Protein AF-A0AA46X1Q5-F1 (afdb_monomer)

pLDDT: mean 73.77, std 24.53, range [30.17, 97.5]

Foldseek 3Di:
DDDDDDDDPPF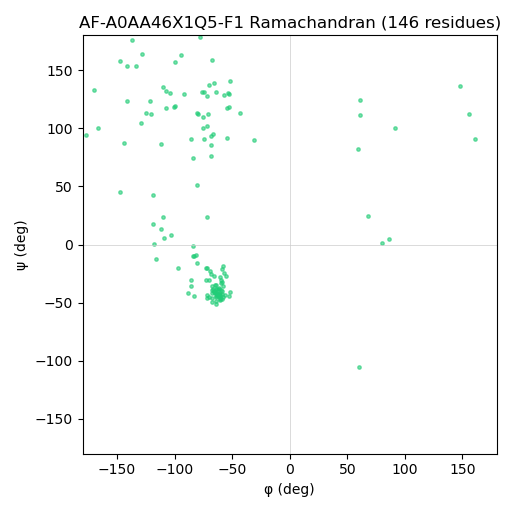PPVVLVVLALVVLLVVQVVVVFDSDLEPRSLVSCLVCVVVQCVDPVRNVCVLSSLLSSVLSHCPVPAPPWDWGADPVRQIWIDDPPDTHRSSVVSVCSSVVVVVVVVVVVPPDDDDDDDDDDDDDPPDDPPPPDDDD

Organism: Rhodococcus rhodochrous (NCBI:txid1829)

Nearest PDB structures (foldseek):
  8iqh-assembly1_E  TM=2.116E-01  e=5.314E+00  African swine fever virus BA71V

Solvent-accessible surface area (backbone atoms only — not comparable to full-atom values): 9273 Å² total; per-residue (Å²): 140,82,83,78,79,79,83,72,92,57,82,57,76,67,58,63,84,82,57,59,29,60,68,55,28,50,58,27,45,79,68,77,42,61,51,58,71,41,72,64,23,59,51,51,49,60,76,38,42,72,59,47,57,69,31,85,83,47,26,89,46,40,56,59,31,43,14,27,37,50,42,47,29,46,38,77,72,34,92,77,33,40,78,38,62,47,99,87,69,48,60,25,41,31,46,90,93,43,74,39,55,29,49,62,52,28,46,52,56,65,55,51,58,64,66,51,59,62,52,70,76,60,81,73,85,86,83,90,83,85,89,80,92,72,84,83,72,93,79,81,90,76,82,85,84,83,83,135

InterPro domains:
  IPR046245 Protein of unknown function DUF6278 [PF19794] (13-106)

Mean predicted aligned error: 13.37 Å

Secondary structure (DSSP, 8-state):
-----S---------GGGS--HHHHHHHHTTT---SSSHHHHHHHHHTHHHHHH-TTTTTTHHHHHHHHHHHHHHHHSTT-EEEE-TTS-EEEEETTEEEEHHHHHHHHHHHTHHHHHHHTT-S------------------SS----

Structure (mmCIF, N/CA/C/O backbone):
data_AF-A0AA46X1Q5-F1
#
_entry.id   AF-A0AA46X1Q5-F1
#
loop_
_atom_site.group_PDB
_atom_site.id
_atom_site.type_symbol
_atom_site.label_atom_id
_atom_site.label_alt_id
_atom_site.label_comp_id
_atom_site.label_asym_id
_atom_site.label_entity_id
_atom_site.label_seq_id
_atom_site.pdbx_PDB_ins_code
_atom_site.Cartn_x
_atom_site.Cartn_y
_atom_site.Cartn_z
_atom_site.occupancy
_atom_site.B_iso_or_equiv
_atom_site.auth_seq_id
_atom_site.auth_comp_id
_atom_site.auth_asym_id
_atom_site.auth_atom_id
_atom_site.pdbx_PDB_model_num
ATOM 1 N N . MET A 1 1 ? -30.374 2.189 -18.296 1.00 30.22 1 MET A N 1
ATOM 2 C CA . MET A 1 1 ? -31.095 1.997 -17.022 1.00 30.22 1 MET A CA 1
ATOM 3 C C . MET A 1 1 ? -30.320 0.945 -16.247 1.00 30.22 1 MET A C 1
ATOM 5 O O . MET A 1 1 ? -30.450 -0.227 -16.559 1.00 30.22 1 MET A O 1
ATOM 9 N N . ALA A 1 2 ? -29.407 1.363 -15.371 1.00 36.00 2 ALA A N 1
ATOM 10 C CA . ALA A 1 2 ? -28.650 0.442 -14.529 1.00 36.00 2 ALA A CA 1
ATOM 11 C C . ALA A 1 2 ? -29.302 0.446 -13.145 1.00 36.00 2 ALA A C 1
ATOM 13 O O . ALA A 1 2 ? -29.430 1.495 -12.516 1.00 36.00 2 ALA A O 1
ATOM 14 N N . VAL A 1 3 ? -29.798 -0.720 -12.746 1.00 39.56 3 VAL A N 1
ATOM 15 C CA . VAL A 1 3 ? -30.368 -0.991 -11.429 1.00 39.56 3 VAL A CA 1
ATOM 16 C C . VAL A 1 3 ? -29.197 -1.095 -10.456 1.00 39.56 3 VAL A C 1
ATOM 18 O O . VAL A 1 3 ? -28.433 -2.053 -10.535 1.00 39.56 3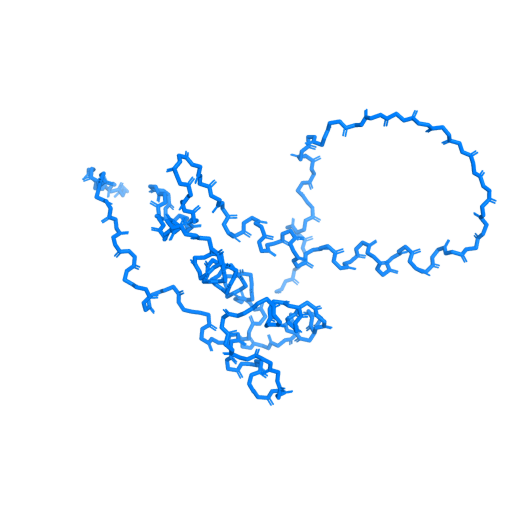 VAL A O 1
ATOM 21 N N . TYR A 1 4 ? -29.035 -0.122 -9.558 1.00 40.94 4 TYR A N 1
ATOM 22 C CA . TYR A 1 4 ? -28.172 -0.314 -8.395 1.00 40.94 4 TYR A CA 1
ATOM 23 C C . TYR A 1 4 ? -28.957 -1.117 -7.365 1.00 40.94 4 TYR A C 1
ATOM 25 O O . TYR A 1 4 ? -29.990 -0.673 -6.859 1.00 40.94 4 TYR A O 1
ATOM 33 N N . GLY A 1 5 ? -28.488 -2.345 -7.149 1.00 37.31 5 GLY A N 1
ATOM 34 C CA . GLY A 1 5 ? -28.986 -3.254 -6.134 1.00 37.31 5 GLY A CA 1
ATOM 35 C C . GLY A 1 5 ? -28.986 -2.585 -4.766 1.00 37.31 5 GLY A C 1
ATOM 36 O O . GLY A 1 5 ? -28.006 -1.986 -4.333 1.00 37.31 5 GLY A O 1
ATOM 37 N N . SER A 1 6 ? -30.144 -2.687 -4.133 1.00 40.66 6 SER A N 1
ATOM 38 C CA . SER A 1 6 ? -30.445 -2.312 -2.765 1.00 40.66 6 SER A CA 1
ATOM 39 C C . SER A 1 6 ? -29.488 -2.970 -1.767 1.00 40.66 6 SER A C 1
ATOM 41 O O . SER A 1 6 ? -29.356 -4.189 -1.772 1.00 40.66 6 SER A O 1
ATOM 43 N N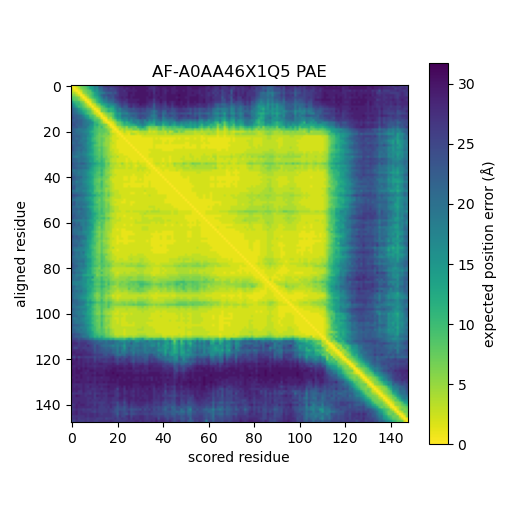 . GLY A 1 7 ? -28.921 -2.156 -0.872 1.00 41.47 7 GLY A N 1
ATOM 44 C CA . GLY A 1 7 ? -28.541 -2.534 0.491 1.00 41.47 7 GLY A CA 1
ATOM 45 C C . GLY A 1 7 ? -27.535 -3.672 0.628 1.00 41.47 7 GLY A C 1
ATOM 46 O O . GLY A 1 7 ? -27.913 -4.788 0.971 1.00 41.47 7 GLY A O 1
ATOM 47 N N . ILE A 1 8 ? -26.250 -3.354 0.488 1.00 41.22 8 ILE A N 1
ATOM 48 C CA . ILE A 1 8 ? -25.225 -4.040 1.269 1.00 41.22 8 ILE A CA 1
ATOM 49 C C . ILE A 1 8 ? -24.619 -3.041 2.258 1.00 41.22 8 ILE A C 1
ATOM 51 O O . ILE A 1 8 ? -23.555 -2.482 2.040 1.00 41.22 8 ILE A O 1
ATOM 55 N N . ASP A 1 9 ? -25.262 -2.912 3.417 1.00 43.88 9 ASP A N 1
ATOM 56 C CA . ASP A 1 9 ? -24.542 -2.681 4.682 1.00 43.88 9 ASP A CA 1
ATOM 57 C C . ASP A 1 9 ? -23.805 -3.972 5.114 1.00 43.88 9 ASP A C 1
ATOM 59 O O . ASP A 1 9 ? -23.570 -4.226 6.293 1.00 43.88 9 ASP A O 1
ATOM 63 N N . GLY A 1 10 ? -23.514 -4.849 4.148 1.00 40.06 10 GLY A N 1
ATOM 64 C CA . GLY A 1 10 ? -22.720 -6.038 4.322 1.00 40.06 10 GLY A CA 1
ATOM 65 C C . GLY A 1 10 ? -21.280 -5.591 4.290 1.00 40.06 10 GLY A C 1
ATOM 66 O O . GLY A 1 10 ? -20.802 -5.118 3.263 1.00 40.06 10 GLY A O 1
ATOM 67 N N . GLU A 1 11 ? -20.625 -5.720 5.433 1.00 45.34 11 GLU A N 1
ATOM 68 C CA . GLU A 1 11 ? -19.228 -6.110 5.534 1.00 45.34 11 GLU A CA 1
ATOM 69 C C . GLU A 1 11 ? -18.896 -7.036 4.354 1.00 45.34 11 GLU A C 1
ATOM 71 O O . GLU A 1 11 ? -19.137 -8.241 4.390 1.00 45.34 11 GLU A O 1
ATOM 76 N N . ILE A 1 12 ? -18.447 -6.451 3.238 1.00 45.47 12 ILE A N 1
ATOM 77 C CA . ILE A 1 12 ? -17.722 -7.204 2.234 1.00 45.47 12 ILE A CA 1
ATOM 78 C C . ILE A 1 12 ? -16.457 -7.547 2.995 1.00 45.47 12 ILE A C 1
ATOM 80 O O . ILE A 1 12 ? -15.564 -6.707 3.121 1.00 45.47 12 ILE A O 1
ATOM 84 N N . ASP A 1 13 ? -16.454 -8.737 3.595 1.00 47.75 13 ASP A N 1
ATOM 85 C CA . ASP A 1 13 ? -15.239 -9.443 3.947 1.00 47.75 13 ASP A CA 1
ATOM 86 C C . ASP A 1 13 ? -14.475 -9.524 2.633 1.00 47.75 13 ASP A C 1
ATOM 88 O O . ASP A 1 13 ? -14.779 -10.332 1.748 1.00 47.75 13 ASP A O 1
ATOM 92 N N . ALA A 1 14 ? -13.630 -8.517 2.421 1.00 48.56 14 ALA A N 1
ATOM 93 C CA . ALA A 1 14 ? -12.798 -8.400 1.255 1.00 48.56 14 ALA A CA 1
ATOM 94 C C . ALA A 1 14 ? -11.799 -9.530 1.416 1.00 48.56 14 ALA A C 1
ATOM 96 O O . ALA A 1 14 ? -10.751 -9.353 2.036 1.00 48.56 14 ALA A O 1
ATOM 97 N N . ALA A 1 15 ? -12.214 -10.713 0.955 1.00 50.06 15 ALA A N 1
ATOM 98 C CA . ALA A 1 15 ? -11.438 -11.930 0.982 1.00 50.06 15 ALA A CA 1
ATOM 99 C C . ALA A 1 15 ? -10.030 -11.540 0.558 1.00 50.06 15 ALA A C 1
ATOM 101 O O . ALA A 1 15 ? -9.837 -11.064 -0.560 1.00 50.06 15 ALA A O 1
ATOM 102 N N . SER A 1 16 ? -9.088 -11.639 1.495 1.00 54.03 16 SER A N 1
ATOM 103 C CA . SER A 1 16 ? -7.815 -10.915 1.444 1.00 54.03 16 SER A CA 1
ATOM 104 C C . SER A 1 16 ? -7.044 -11.186 0.149 1.00 54.03 16 SER A C 1
ATOM 106 O O . SER A 1 16 ? -6.395 -10.292 -0.370 1.00 54.03 16 SER A O 1
ATOM 108 N N . ALA A 1 17 ? -7.271 -12.361 -0.451 1.00 51.31 17 ALA A N 1
ATOM 109 C CA . ALA A 1 17 ? -6.761 -12.772 -1.755 1.00 51.31 17 ALA A CA 1
ATOM 110 C C . ALA A 1 17 ? -7.126 -11.850 -2.942 1.00 51.31 17 ALA A C 1
ATOM 112 O O . ALA A 1 17 ? -6.425 -11.868 -3.945 1.00 51.31 17 ALA A O 1
ATOM 113 N N . LEU A 1 18 ? -8.213 -11.070 -2.874 1.00 62.62 18 LEU A N 1
ATOM 114 C CA . LEU A 1 18 ? -8.571 -10.079 -3.904 1.00 62.62 18 LEU A CA 1
ATOM 115 C C . LEU A 1 18 ? -7.841 -8.738 -3.721 1.00 62.62 18 LEU A C 1
ATOM 117 O O . LEU A 1 18 ? -7.917 -7.884 -4.600 1.00 62.62 18 LEU A O 1
ATOM 121 N N . LEU A 1 19 ? -7.163 -8.543 -2.587 1.00 71.31 19 LEU A N 1
ATOM 122 C CA . LEU A 1 19 ? -6.449 -7.322 -2.214 1.00 71.31 19 LEU A CA 1
ATOM 123 C C . LEU A 1 19 ? -4.949 -7.605 -2.018 1.00 71.31 19 LEU A C 1
ATOM 125 O O . LEU A 1 19 ? -4.329 -7.123 -1.065 1.00 71.31 19 LEU A O 1
ATOM 129 N N . GLU A 1 20 ? -4.372 -8.396 -2.922 1.00 82.62 20 GLU A N 1
ATOM 130 C CA . GLU A 1 20 ? -2.949 -8.737 -2.918 1.00 82.62 20 GLU A CA 1
ATOM 131 C C . GLU A 1 20 ? -2.186 -7.943 -3.997 1.00 82.62 20 GLU A C 1
ATOM 133 O O . GLU A 1 20 ? -2.613 -7.916 -5.152 1.00 82.62 20 GLU A O 1
ATOM 138 N N . PRO A 1 21 ? -1.056 -7.296 -3.655 1.00 87.12 21 PRO A N 1
ATOM 139 C CA . PRO A 1 21 ? -0.211 -6.544 -4.591 1.00 87.12 21 PRO A CA 1
ATOM 140 C C . PRO A 1 21 ? 0.729 -7.466 -5.397 1.00 87.12 21 PRO A C 1
ATOM 142 O O . PRO A 1 21 ? 1.951 -7.285 -5.400 1.00 87.12 21 PRO A O 1
ATOM 145 N N . ASP A 1 22 ? 0.186 -8.516 -6.013 1.00 91.38 22 ASP A N 1
ATOM 146 C CA . ASP A 1 22 ? 0.968 -9.624 -6.576 1.00 91.38 22 ASP A CA 1
ATOM 147 C C . ASP A 1 22 ? 1.913 -9.207 -7.709 1.00 91.38 22 ASP A C 1
ATOM 149 O O . ASP A 1 22 ? 3.026 -9.734 -7.809 1.00 91.38 22 ASP A O 1
ATOM 153 N N . GLU A 1 23 ? 1.488 -8.298 -8.588 1.00 94.12 23 GLU A N 1
ATOM 154 C CA . GLU A 1 23 ? 2.319 -7.852 -9.710 1.00 94.12 23 GLU A CA 1
ATOM 155 C C . GLU A 1 23 ? 3.480 -7.004 -9.195 1.00 94.12 23 GLU A C 1
ATOM 157 O O . GLU A 1 23 ? 4.639 -7.245 -9.535 1.00 94.12 23 GLU A O 1
ATOM 162 N N . LEU A 1 24 ? 3.201 -6.078 -8.280 1.00 95.62 24 LEU A N 1
ATOM 163 C CA . LEU A 1 24 ? 4.226 -5.234 -7.676 1.00 95.62 24 LEU A CA 1
ATOM 164 C C . LEU A 1 24 ? 5.230 -6.039 -6.848 1.00 95.62 24 LEU A C 1
ATOM 166 O O . LEU A 1 24 ? 6.436 -5.799 -6.938 1.00 95.62 24 LEU A O 1
ATOM 170 N N . LEU A 1 25 ? 4.768 -7.014 -6.062 1.00 95.75 25 LEU A N 1
ATOM 171 C CA . LEU A 1 25 ? 5.661 -7.865 -5.277 1.00 95.75 25 LEU A CA 1
ATOM 172 C C . LEU A 1 25 ? 6.516 -8.774 -6.167 1.00 95.75 25 LEU A C 1
ATOM 174 O O . LEU A 1 25 ? 7.712 -8.924 -5.898 1.00 95.75 25 LEU A O 1
ATOM 178 N N . ARG A 1 26 ? 5.964 -9.324 -7.259 1.00 96.00 26 ARG A N 1
ATOM 179 C CA . ARG A 1 26 ? 6.753 -10.059 -8.266 1.00 96.00 26 ARG A CA 1
ATOM 180 C C . ARG A 1 26 ? 7.786 -9.165 -8.939 1.00 96.00 26 ARG A C 1
ATOM 182 O O . ARG A 1 26 ? 8.947 -9.559 -9.066 1.00 96.00 26 ARG A O 1
ATOM 189 N N . TRP A 1 27 ? 7.394 -7.953 -9.313 1.00 97.50 27 TRP A N 1
ATOM 190 C CA . TRP A 1 27 ? 8.273 -6.968 -9.931 1.00 97.50 27 TRP A CA 1
ATOM 191 C C . TRP A 1 27 ? 9.447 -6.572 -9.019 1.00 97.50 27 TRP A C 1
ATOM 193 O O . TRP A 1 27 ? 10.583 -6.431 -9.490 1.00 97.50 27 TRP A O 1
ATOM 203 N N . LEU A 1 28 ? 9.199 -6.450 -7.708 1.00 97.31 28 LEU A N 1
ATOM 204 C CA . LEU A 1 28 ? 10.229 -6.239 -6.685 1.00 97.31 28 LEU A CA 1
ATOM 205 C C . LEU A 1 28 ? 11.132 -7.469 -6.526 1.00 97.31 28 LEU A C 1
ATOM 207 O O . LEU A 1 28 ? 12.359 -7.336 -6.525 1.00 97.31 28 LEU A O 1
ATOM 211 N N . ALA A 1 29 ? 10.551 -8.668 -6.443 1.00 97.00 29 ALA A N 1
ATOM 212 C CA . ALA A 1 29 ? 11.297 -9.916 -6.295 1.00 97.00 29 ALA A CA 1
ATOM 213 C C . ALA A 1 29 ? 12.273 -10.142 -7.461 1.00 97.00 29 ALA A C 1
ATOM 215 O O . ALA A 1 29 ? 13.438 -10.473 -7.236 1.00 97.00 29 ALA A O 1
ATOM 216 N N . ALA A 1 30 ? 11.836 -9.877 -8.697 1.00 96.81 30 ALA A N 1
ATOM 217 C CA . ALA A 1 30 ? 12.670 -9.963 -9.898 1.00 96.81 30 ALA A CA 1
ATOM 218 C C . ALA A 1 30 ? 13.901 -9.036 -9.852 1.00 96.81 30 ALA A C 1
ATOM 220 O O . ALA A 1 30 ? 14.891 -9.274 -10.541 1.00 96.81 30 ALA A O 1
ATOM 221 N N . ARG A 1 31 ? 13.860 -7.994 -9.012 1.00 96.19 31 ARG A N 1
ATOM 222 C CA . ARG A 1 31 ? 14.932 -7.006 -8.817 1.00 96.19 31 ARG A CA 1
ATOM 223 C C . ARG A 1 31 ? 15.728 -7.218 -7.528 1.00 96.19 31 ARG A C 1
ATOM 225 O O . ARG A 1 31 ? 16.553 -6.371 -7.186 1.00 96.19 31 ARG A O 1
ATOM 232 N N . GLY A 1 32 ? 15.499 -8.328 -6.821 1.00 96.31 32 GLY A N 1
ATOM 233 C CA . GLY A 1 32 ? 16.165 -8.637 -5.554 1.00 96.31 32 GLY A CA 1
ATOM 234 C C . GLY A 1 32 ? 15.770 -7.701 -4.411 1.00 96.31 32 GLY A C 1
ATOM 235 O O . GLY A 1 32 ? 16.553 -7.503 -3.485 1.00 96.31 32 GLY A O 1
ATOM 236 N N . GLU A 1 33 ? 14.586 -7.094 -4.486 1.00 96.50 33 GLU A N 1
ATOM 237 C CA . GLU A 1 33 ? 14.057 -6.209 -3.451 1.00 96.50 33 GLU A CA 1
ATOM 238 C C . GLU A 1 33 ? 13.151 -6.941 -2.456 1.00 96.50 33 GLU A C 1
ATOM 240 O O . GLU A 1 33 ? 12.668 -8.042 -2.746 1.00 96.50 33 GLU A O 1
ATOM 245 N N . PRO A 1 34 ? 12.882 -6.329 -1.285 1.00 95.12 34 PRO A N 1
ATOM 246 C CA . PRO A 1 34 ? 11.858 -6.810 -0.369 1.00 95.12 34 PRO A CA 1
ATOM 247 C C . PRO A 1 34 ? 10.524 -6.977 -1.103 1.00 95.12 34 PRO A C 1
ATOM 249 O O . PRO A 1 34 ? 9.973 -6.019 -1.633 1.00 95.12 34 PRO A O 1
ATOM 252 N N . SER A 1 35 ? 10.029 -8.211 -1.134 1.00 92.31 35 SER A N 1
ATOM 253 C CA . SER A 1 35 ? 8.811 -8.628 -1.846 1.00 92.31 35 SER A CA 1
ATOM 254 C C . SER A 1 35 ? 7.746 -9.189 -0.899 1.00 92.31 35 SER A C 1
ATOM 256 O O . SER A 1 35 ? 6.807 -9.854 -1.321 1.00 92.31 35 SER A O 1
ATOM 258 N N . ALA A 1 36 ? 7.885 -8.907 0.395 1.00 91.62 36 ALA A N 1
ATOM 259 C CA . ALA A 1 36 ? 6.837 -9.106 1.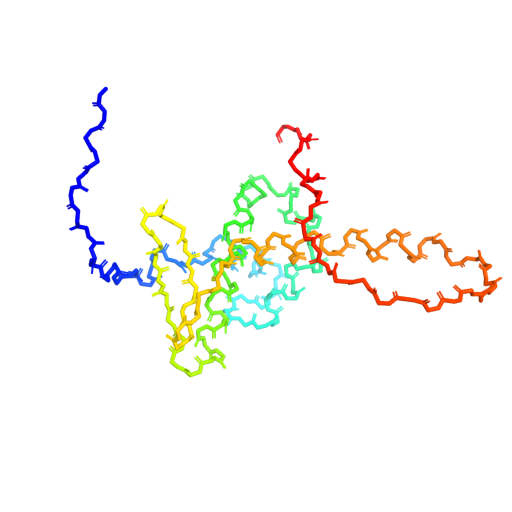387 1.00 91.62 36 ALA A CA 1
ATOM 260 C C . ALA A 1 36 ? 6.149 -7.765 1.675 1.00 91.62 36 ALA A C 1
ATOM 262 O O . ALA A 1 36 ? 6.760 -6.712 1.487 1.00 91.62 36 ALA A O 1
ATOM 263 N N . ALA A 1 37 ? 4.911 -7.796 2.174 1.00 90.06 37 ALA A N 1
ATOM 264 C CA . ALA A 1 37 ? 4.163 -6.602 2.564 1.00 90.06 37 ALA A CA 1
ATOM 265 C C . ALA A 1 37 ? 4.770 -5.920 3.805 1.00 90.06 37 ALA A C 1
ATOM 267 O O . ALA A 1 37 ? 4.280 -6.043 4.925 1.00 90.06 37 ALA A O 1
ATOM 268 N N . THR A 1 38 ? 5.881 -5.211 3.606 1.00 93.62 38 THR A N 1
ATOM 269 C CA . THR A 1 38 ? 6.641 -4.517 4.646 1.00 93.62 38 THR A CA 1
ATOM 270 C C . THR A 1 38 ? 6.884 -3.060 4.270 1.00 93.62 38 THR A C 1
ATOM 272 O O . THR A 1 38 ? 6.785 -2.654 3.110 1.00 93.62 38 THR A O 1
ATOM 275 N N . VAL A 1 39 ? 7.261 -2.255 5.265 1.00 94.56 39 VAL A N 1
ATOM 276 C CA . VAL A 1 39 ? 7.679 -0.863 5.040 1.00 94.56 39 VAL A CA 1
ATOM 277 C C . VAL A 1 39 ? 8.862 -0.785 4.067 1.00 94.56 39 VAL A C 1
ATOM 279 O O . VAL A 1 39 ? 8.912 0.123 3.238 1.00 94.56 39 VAL A O 1
ATOM 282 N N . ASP A 1 40 ? 9.777 -1.756 4.110 1.00 95.31 40 ASP A N 1
ATOM 283 C CA . ASP A 1 40 ? 10.933 -1.792 3.213 1.00 95.31 40 ASP A CA 1
ATOM 284 C C . ASP A 1 40 ? 10.524 -1.977 1.745 1.00 95.31 40 ASP A C 1
ATOM 286 O O . ASP A 1 40 ? 11.130 -1.362 0.866 1.00 95.31 40 ASP A O 1
ATOM 290 N N . ALA A 1 41 ? 9.464 -2.746 1.472 1.00 95.19 41 ALA A N 1
ATOM 291 C CA . ALA A 1 41 ? 8.911 -2.876 0.125 1.00 95.19 41 ALA A CA 1
ATOM 292 C C . ALA A 1 41 ? 8.349 -1.536 -0.381 1.00 95.19 41 ALA A C 1
ATOM 294 O O . ALA A 1 41 ? 8.684 -1.117 -1.487 1.00 95.19 41 ALA A O 1
ATOM 295 N N . LEU A 1 42 ? 7.596 -0.792 0.445 1.00 95.25 42 LEU A N 1
ATOM 296 C CA . LEU A 1 42 ? 7.101 0.551 0.086 1.00 95.25 42 LEU A CA 1
ATOM 297 C C . LEU A 1 42 ? 8.258 1.496 -0.294 1.00 95.25 42 LEU A C 1
ATOM 299 O O . LEU A 1 42 ? 8.200 2.213 -1.298 1.00 95.25 42 LEU A O 1
ATOM 303 N N . VAL A 1 43 ? 9.343 1.468 0.488 1.00 94.50 43 VAL A N 1
ATOM 304 C CA . VAL A 1 43 ? 10.551 2.267 0.231 1.00 94.50 43 VAL A CA 1
ATOM 305 C C . VAL A 1 43 ? 11.254 1.824 -1.056 1.00 94.50 43 VAL A C 1
ATOM 307 O O . VAL A 1 43 ? 11.727 2.675 -1.817 1.00 94.50 43 VAL A O 1
ATOM 310 N N . ALA A 1 44 ? 11.320 0.518 -1.326 1.00 95.00 44 ALA A N 1
ATOM 311 C CA . ALA A 1 44 ? 11.914 -0.029 -2.542 1.00 95.00 44 ALA A CA 1
ATOM 312 C C . ALA A 1 44 ? 11.164 0.424 -3.804 1.00 95.00 44 ALA A C 1
ATOM 314 O O . ALA A 1 44 ? 11.811 0.849 -4.770 1.00 95.00 44 ALA A O 1
ATOM 315 N N . VAL A 1 45 ? 9.825 0.415 -3.768 1.00 94.75 45 VAL A N 1
ATOM 316 C CA . VAL A 1 45 ? 8.971 0.927 -4.853 1.00 94.75 45 VAL A CA 1
ATOM 317 C C . VAL A 1 45 ? 9.243 2.405 -5.087 1.00 94.75 45 VAL A C 1
ATOM 319 O O . VAL A 1 45 ? 9.524 2.805 -6.214 1.00 94.75 45 VAL A O 1
ATOM 322 N N . GLN A 1 46 ? 9.281 3.221 -4.030 1.00 92.38 46 GLN A N 1
ATOM 323 C CA . GLN A 1 46 ? 9.599 4.645 -4.175 1.00 92.38 46 GLN A CA 1
ATOM 324 C C . GLN A 1 46 ? 10.975 4.899 -4.758 1.00 92.38 46 GLN A C 1
ATOM 326 O O . GLN A 1 46 ? 11.141 5.774 -5.603 1.00 92.38 46 GLN A O 1
ATOM 331 N N . ARG A 1 47 ? 11.994 4.154 -4.329 1.00 92.38 47 ARG A N 1
ATOM 332 C CA . ARG A 1 47 ? 13.344 4.319 -4.878 1.00 92.38 47 ARG A CA 1
ATOM 333 C C . ARG A 1 47 ? 13.366 4.086 -6.390 1.00 92.38 47 ARG A C 1
ATOM 335 O O . ARG A 1 47 ? 14.147 4.741 -7.076 1.00 92.38 47 ARG A O 1
ATOM 342 N N . ARG A 1 48 ? 12.510 3.196 -6.895 1.00 94.12 48 ARG A N 1
ATOM 343 C CA . ARG A 1 48 ? 12.420 2.831 -8.312 1.00 94.12 48 ARG A CA 1
ATOM 344 C C . ARG A 1 48 ? 11.152 3.316 -8.999 1.00 94.12 48 ARG A C 1
ATOM 346 O O . ARG A 1 48 ? 10.768 2.768 -10.024 1.00 94.12 48 ARG A O 1
ATOM 353 N N . ARG A 1 49 ? 10.516 4.362 -8.481 1.00 92.62 49 ARG A N 1
ATOM 354 C CA . ARG A 1 49 ? 9.244 4.855 -9.012 1.00 92.62 49 ARG A CA 1
ATOM 355 C C . ARG A 1 49 ? 9.287 5.121 -10.520 1.00 92.62 49 ARG A C 1
ATOM 357 O O . ARG A 1 49 ? 8.351 4.772 -11.223 1.00 92.62 49 ARG A O 1
ATOM 364 N N . GLU A 1 50 ? 10.353 5.757 -11.007 1.00 92.44 50 GLU A N 1
ATOM 365 C CA . GLU A 1 50 ? 10.513 6.067 -12.437 1.00 92.44 50 GLU A CA 1
ATOM 366 C C . GLU A 1 50 ? 10.585 4.792 -13.291 1.00 92.44 50 GLU A C 1
ATOM 368 O O . GLU A 1 50 ? 9.995 4.744 -14.362 1.00 92.44 50 GLU A O 1
ATOM 373 N N . GLU A 1 51 ? 11.250 3.751 -12.790 1.00 95.06 51 GLU A N 1
ATOM 374 C CA . GLU A 1 51 ? 11.356 2.455 -13.464 1.00 95.06 51 GLU A CA 1
ATOM 375 C C . GLU A 1 51 ? 10.026 1.694 -13.423 1.00 95.06 51 GLU A C 1
ATOM 377 O O . GLU A 1 51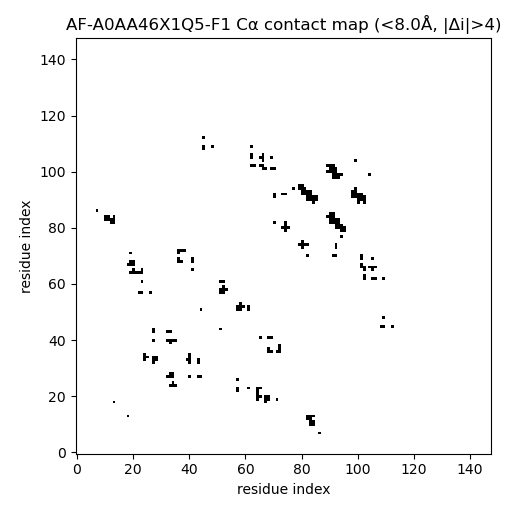 ? 9.593 1.172 -14.441 1.00 95.06 51 GLU A O 1
ATOM 382 N N . ALA A 1 52 ? 9.346 1.687 -12.274 1.00 93.88 52 ALA A N 1
ATOM 383 C CA . ALA A 1 52 ? 8.045 1.043 -12.109 1.00 93.88 52 ALA A CA 1
ATOM 384 C C . ALA A 1 52 ? 6.953 1.699 -12.971 1.00 93.88 52 ALA A C 1
ATOM 386 O O . ALA A 1 52 ? 6.076 1.010 -13.471 1.00 93.88 52 ALA A O 1
ATOM 387 N N . LEU A 1 53 ? 7.010 3.022 -13.166 1.00 93.31 53 LEU A N 1
ATOM 388 C CA . LEU A 1 53 ? 6.095 3.745 -14.057 1.00 93.31 53 LEU A CA 1
ATOM 389 C C . LEU A 1 53 ? 6.374 3.495 -15.541 1.00 93.31 53 LEU A C 1
ATOM 391 O O . LEU A 1 53 ? 5.453 3.585 -16.344 1.00 93.31 53 LEU A O 1
ATOM 395 N N . ALA A 1 54 ? 7.633 3.247 -15.903 1.00 95.06 54 ALA A N 1
ATOM 396 C CA . ALA A 1 54 ? 8.039 2.970 -17.279 1.00 95.06 54 ALA A CA 1
ATOM 397 C C . ALA A 1 54 ? 7.861 1.494 -17.675 1.00 95.06 54 ALA A C 1
ATOM 399 O O . ALA A 1 54 ? 8.031 1.153 -18.842 1.00 95.06 54 ALA A O 1
ATOM 400 N N . ASP A 1 55 ? 7.562 0.627 -16.709 1.00 96.31 55 ASP A N 1
ATOM 401 C CA . ASP A 1 55 ? 7.311 -0.791 -16.922 1.00 96.31 55 ASP A CA 1
ATOM 402 C C . ASP A 1 55 ? 5.959 -0.995 -17.624 1.00 96.31 55 ASP A C 1
ATOM 404 O O . ASP A 1 55 ? 4.941 -0.453 -17.192 1.00 96.31 55 ASP A O 1
ATOM 408 N N . GLU A 1 56 ? 5.943 -1.750 -18.723 1.00 93.81 56 GLU A N 1
ATOM 409 C CA . GLU A 1 56 ? 4.737 -1.933 -19.542 1.00 93.81 56 GLU A CA 1
ATOM 410 C C . GLU A 1 56 ? 3.650 -2.732 -18.805 1.00 93.81 56 GLU A C 1
ATOM 412 O O . GLU A 1 56 ? 2.459 -2.436 -18.936 1.00 93.81 56 GLU A O 1
ATOM 417 N N . GLU A 1 57 ? 4.053 -3.717 -17.999 1.00 91.25 57 GLU A N 1
ATOM 418 C CA . GLU A 1 57 ? 3.132 -4.585 -17.266 1.00 91.25 57 GLU A CA 1
ATOM 419 C C . GLU A 1 57 ? 2.681 -3.924 -15.961 1.00 91.25 57 GLU A C 1
ATOM 421 O O . GLU A 1 57 ? 1.489 -3.897 -15.667 1.00 91.25 57 GLU A O 1
ATOM 426 N N . LEU A 1 58 ? 3.599 -3.321 -15.204 1.00 94.38 58 LEU A N 1
ATOM 427 C CA . LEU A 1 58 ? 3.274 -2.736 -13.902 1.00 94.38 58 LEU A CA 1
ATOM 428 C C . LEU A 1 58 ? 2.755 -1.292 -13.991 1.00 94.38 58 LEU A C 1
ATOM 430 O O . LEU A 1 58 ? 1.884 -0.902 -13.211 1.00 94.38 58 LEU A O 1
ATOM 434 N N . GLY A 1 59 ? 3.267 -0.472 -14.911 1.00 94.38 59 GLY A N 1
ATOM 435 C CA . GLY A 1 59 ? 3.116 0.988 -14.873 1.00 94.38 59 GLY A CA 1
ATOM 436 C C . GLY A 1 59 ? 1.667 1.478 -14.878 1.00 94.38 59 GLY A C 1
ATOM 437 O O . GLY A 1 59 ? 1.315 2.384 -14.119 1.00 94.38 59 GLY A O 1
ATOM 438 N N . HIS A 1 60 ? 0.800 0.835 -15.664 1.00 91.88 60 HIS A N 1
ATOM 439 C CA . HIS A 1 60 ? -0.616 1.202 -15.785 1.00 91.88 60 HIS A CA 1
ATOM 440 C C . HIS A 1 60 ? -1.455 0.864 -14.538 1.00 91.88 60 HIS A C 1
ATOM 442 O O . HIS A 1 60 ? -2.526 1.438 -14.337 1.00 91.88 60 HIS A O 1
ATOM 448 N N . MET A 1 61 ? -0.968 -0.048 -13.693 1.00 93.44 61 MET A N 1
ATOM 449 C CA . MET A 1 61 ? -1.646 -0.538 -12.487 1.00 93.44 61 MET A CA 1
ATOM 450 C C . MET A 1 61 ? -0.877 -0.236 -11.193 1.00 93.44 61 MET A C 1
ATOM 452 O O . MET A 1 61 ? -1.380 -0.495 -10.099 1.00 93.44 61 MET A O 1
ATOM 456 N N . LEU A 1 62 ? 0.283 0.423 -11.293 1.00 94.12 62 LEU A N 1
ATOM 457 C CA . LEU A 1 62 ? 1.167 0.741 -10.172 1.00 94.12 62 LEU A CA 1
ATOM 458 C C . LEU A 1 62 ? 0.447 1.445 -9.019 1.00 94.12 62 LEU A C 1
ATOM 460 O O . LEU A 1 62 ? 0.704 1.137 -7.861 1.00 94.12 62 LEU A O 1
ATOM 464 N N . GLY A 1 63 ? -0.454 2.387 -9.313 1.00 92.50 63 GLY A N 1
ATOM 465 C CA . GLY A 1 63 ? -1.208 3.096 -8.276 1.00 92.50 63 GLY A CA 1
ATOM 466 C C . GLY A 1 63 ? -2.088 2.163 -7.438 1.00 92.50 63 GLY A C 1
ATOM 467 O O . GLY A 1 63 ? -2.109 2.277 -6.213 1.00 92.50 63 GLY A O 1
ATOM 468 N N . GLY A 1 64 ? -2.768 1.216 -8.091 1.00 92.62 64 GLY A N 1
ATOM 469 C CA . GLY A 1 64 ? -3.599 0.214 -7.423 1.00 92.62 64 GLY A CA 1
ATOM 470 C C . GLY A 1 64 ? -2.756 -0.762 -6.610 1.00 92.62 64 GLY A C 1
ATOM 471 O O . GLY A 1 64 ? -2.990 -0.932 -5.417 1.00 92.62 64 GLY A O 1
ATOM 472 N N . GLU A 1 65 ? -1.707 -1.315 -7.212 1.00 94.94 65 GLU A N 1
ATOM 473 C CA . GLU A 1 65 ? -0.794 -2.235 -6.527 1.00 94.94 65 GLU A CA 1
ATOM 474 C C . GLU A 1 65 ? -0.111 -1.584 -5.310 1.00 94.94 65 GLU A C 1
ATOM 476 O O . GLU A 1 65 ? 0.032 -2.192 -4.249 1.00 94.94 65 GLU A O 1
ATOM 481 N N . MET A 1 66 ? 0.271 -0.310 -5.430 1.00 95.31 66 MET A N 1
ATOM 482 C CA . MET A 1 66 ? 0.850 0.474 -4.340 1.00 95.31 66 MET A CA 1
ATOM 483 C C . MET A 1 66 ? -0.151 0.678 -3.192 1.00 95.31 66 MET A C 1
ATOM 485 O O . MET A 1 66 ? 0.239 0.630 -2.023 1.00 95.31 66 MET A O 1
ATOM 489 N N . ALA A 1 67 ? -1.431 0.891 -3.507 1.00 93.62 67 ALA A N 1
ATOM 490 C CA . ALA A 1 67 ? -2.499 1.011 -2.516 1.00 93.62 67 ALA A CA 1
ATOM 491 C C . ALA A 1 67 ? -2.733 -0.307 -1.764 1.00 93.62 67 ALA A C 1
ATOM 493 O O . ALA A 1 67 ? -2.880 -0.297 -0.540 1.00 93.62 67 ALA A O 1
ATOM 494 N N . LEU A 1 68 ? -2.698 -1.439 -2.474 1.00 93.75 68 LEU A N 1
ATOM 495 C CA . LEU A 1 68 ? -2.812 -2.770 -1.876 1.00 93.75 68 LEU A CA 1
ATOM 496 C C . LEU A 1 68 ? -1.633 -3.065 -0.945 1.00 93.75 68 LEU A C 1
ATOM 498 O O . LEU A 1 68 ? -1.839 -3.411 0.219 1.00 93.75 68 LEU A O 1
ATOM 502 N N . LEU A 1 69 ? -0.402 -2.827 -1.405 1.00 94.88 69 LEU A N 1
ATOM 503 C CA . LEU A 1 69 ? 0.799 -2.988 -0.584 1.00 94.88 69 LEU A CA 1
ATOM 504 C C . LEU A 1 69 ? 0.749 -2.121 0.676 1.00 94.88 69 LEU A C 1
ATOM 506 O O . LEU A 1 69 ? 1.045 -2.596 1.773 1.00 94.88 69 LEU A O 1
ATOM 510 N N . LEU A 1 70 ? 0.345 -0.857 0.536 1.00 95.06 70 LEU A N 1
ATOM 511 C CA . LEU A 1 70 ? 0.189 0.054 1.664 1.00 95.06 70 LEU A CA 1
ATOM 512 C C . LEU A 1 70 ? -0.843 -0.460 2.671 1.00 95.06 70 LEU A C 1
ATOM 514 O O . LEU A 1 70 ? -0.578 -0.437 3.872 1.00 95.06 70 LEU A O 1
ATOM 518 N N . GLY A 1 71 ? -2.006 -0.914 2.208 1.00 93.56 71 GLY A N 1
ATOM 519 C CA . GLY A 1 71 ? -3.042 -1.401 3.110 1.00 93.56 71 GLY A CA 1
ATOM 520 C C . GLY A 1 71 ? -2.644 -2.680 3.843 1.00 93.56 71 GLY A C 1
ATOM 521 O O . GLY A 1 71 ? -2.864 -2.763 5.050 1.00 93.56 71 GLY A O 1
ATOM 522 N N . GLN A 1 72 ? -1.950 -3.609 3.175 1.00 93.94 72 GLN A N 1
ATOM 523 C CA . GLN A 1 72 ? -1.388 -4.799 3.825 1.00 93.94 72 GLN A CA 1
ATOM 524 C C . GLN A 1 72 ? -0.374 -4.421 4.915 1.00 93.94 72 GLN A C 1
ATOM 526 O O . GLN A 1 72 ? -0.440 -4.925 6.036 1.00 93.94 72 GLN A O 1
ATOM 531 N N . VAL A 1 73 ? 0.515 -3.462 4.633 1.00 94.75 73 VAL A N 1
ATOM 532 C CA . VAL A 1 73 ? 1.462 -2.941 5.632 1.00 94.75 73 VAL A CA 1
ATOM 533 C C . VAL A 1 73 ? 0.734 -2.299 6.813 1.00 94.75 73 VAL A C 1
ATOM 535 O O . VAL A 1 73 ? 1.120 -2.530 7.958 1.00 94.75 73 VAL A O 1
ATOM 538 N N . LEU A 1 74 ? -0.316 -1.509 6.571 1.00 93.56 74 LEU A N 1
ATOM 539 C CA . LEU A 1 74 ? -1.094 -0.865 7.633 1.00 93.56 74 LEU A CA 1
ATOM 540 C C . LEU A 1 74 ? -1.796 -1.889 8.528 1.00 93.56 74 LEU A C 1
ATOM 542 O O . LEU A 1 74 ? -1.721 -1.763 9.748 1.00 93.56 74 LEU A O 1
ATOM 546 N N . ILE A 1 75 ? -2.426 -2.905 7.939 1.00 93.31 75 ILE A N 1
ATOM 547 C CA . ILE A 1 75 ? -3.118 -3.968 8.678 1.00 93.31 75 ILE A CA 1
ATOM 548 C C . ILE A 1 75 ? -2.130 -4.790 9.505 1.00 93.31 75 ILE A C 1
ATOM 550 O O . ILE A 1 75 ? -2.388 -5.065 10.672 1.00 93.31 75 ILE A O 1
ATOM 554 N N . ALA A 1 76 ? -0.964 -5.112 8.943 1.00 91.81 76 ALA A N 1
ATOM 555 C CA . ALA A 1 76 ? 0.086 -5.818 9.669 1.00 91.81 76 ALA A CA 1
ATOM 556 C C . ALA A 1 76 ? 0.724 -4.974 10.791 1.00 91.81 76 ALA A C 1
ATOM 558 O O . ALA A 1 76 ? 1.282 -5.531 11.734 1.00 91.81 76 ALA A O 1
ATOM 559 N N . SER A 1 77 ? 0.677 -3.641 10.686 1.00 92.44 77 SER A N 1
ATOM 560 C CA . SER A 1 77 ? 1.355 -2.727 11.620 1.00 92.44 77 SER A CA 1
ATOM 561 C C . SER A 1 77 ? 0.454 -2.178 12.726 1.00 92.44 77 SER A C 1
ATOM 563 O O . SER A 1 77 ? 0.969 -1.657 13.716 1.00 92.44 77 SER A O 1
ATOM 565 N N . ILE A 1 78 ? -0.869 -2.208 12.549 1.00 93.88 78 ILE A N 1
ATOM 566 C CA . ILE A 1 78 ? -1.821 -1.541 13.441 1.00 93.88 78 ILE A CA 1
ATOM 567 C C . ILE A 1 78 ? -2.845 -2.554 13.945 1.00 93.88 78 ILE A C 1
ATOM 569 O O . ILE A 1 78 ? -3.698 -3.022 13.194 1.00 93.88 78 ILE A O 1
ATOM 573 N N . ASP A 1 79 ? -2.811 -2.830 15.248 1.00 92.69 79 ASP A N 1
ATOM 574 C CA . ASP A 1 79 ? -3.779 -3.721 15.884 1.00 92.69 79 ASP A CA 1
AT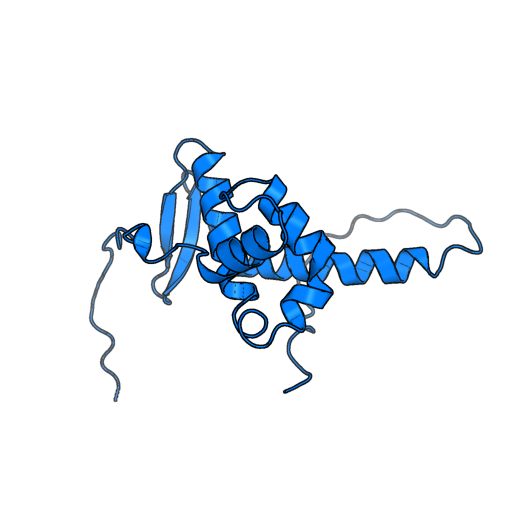OM 575 C C . ASP A 1 79 ? -5.221 -3.233 15.670 1.00 92.69 79 ASP A C 1
ATOM 577 O O . ASP A 1 79 ? -5.570 -2.081 15.944 1.00 92.69 79 ASP A O 1
ATOM 581 N N . GLY A 1 80 ? -6.079 -4.135 15.189 1.00 89.94 80 GLY A N 1
ATOM 582 C CA . GLY A 1 80 ? -7.487 -3.847 14.903 1.00 89.94 80 GLY A CA 1
ATOM 583 C C . GLY A 1 80 ? -7.741 -3.127 13.574 1.00 89.94 80 GLY A C 1
ATOM 584 O O . GLY A 1 80 ? -8.902 -2.846 13.257 1.00 89.94 80 GLY A O 1
ATOM 585 N N . ALA A 1 81 ? -6.699 -2.846 12.786 1.00 92.06 81 ALA A N 1
ATOM 586 C CA . ALA A 1 81 ? -6.867 -2.418 11.407 1.00 92.06 81 ALA A CA 1
ATOM 587 C C . ALA A 1 81 ? -7.376 -3.580 10.542 1.00 92.06 81 ALA A C 1
ATOM 589 O O . ALA A 1 81 ? -6.919 -4.713 10.670 1.00 92.06 81 ALA A O 1
ATOM 590 N N . HIS A 1 82 ? -8.331 -3.297 9.662 1.00 92.31 82 HIS A N 1
ATOM 591 C CA . HIS A 1 82 ? -8.877 -4.280 8.728 1.00 92.31 82 HIS A CA 1
ATOM 592 C C . HIS A 1 82 ? -9.281 -3.612 7.418 1.00 92.31 82 HIS A C 1
ATOM 594 O O . HIS A 1 82 ? -9.526 -2.402 7.360 1.00 92.31 82 HIS A O 1
ATOM 600 N N . TRP A 1 83 ? -9.355 -4.417 6.364 1.00 91.50 83 TRP A N 1
ATOM 601 C CA . TRP A 1 83 ? -9.896 -3.981 5.088 1.00 91.50 83 TRP A CA 1
ATOM 602 C C . TRP A 1 83 ? -11.382 -3.665 5.213 1.00 91.50 83 TRP A C 1
ATOM 604 O O . TRP A 1 83 ? -12.145 -4.379 5.859 1.00 91.50 83 TRP A O 1
ATOM 614 N N . HIS A 1 84 ? -11.796 -2.590 4.561 1.00 88.00 84 HIS A N 1
ATOM 615 C CA . HIS A 1 84 ? -13.189 -2.246 4.366 1.00 88.00 84 HIS A CA 1
ATOM 616 C C . HIS A 1 84 ? -13.359 -1.681 2.957 1.00 88.00 84 HIS A C 1
ATOM 618 O O . HIS A 1 84 ? -12.425 -1.144 2.364 1.00 88.00 84 HIS A O 1
ATOM 624 N N . VAL A 1 85 ? -14.558 -1.809 2.403 1.00 83.94 85 VAL A N 1
ATOM 625 C CA . VAL A 1 85 ? -14.880 -1.288 1.077 1.00 83.94 85 VAL A CA 1
ATOM 626 C C . VAL A 1 85 ? -16.034 -0.321 1.238 1.00 83.94 85 VAL A C 1
ATOM 628 O O . VAL A 1 85 ? -17.083 -0.672 1.779 1.00 83.94 85 VAL A O 1
ATOM 631 N N . TRP A 1 86 ? -15.837 0.916 0.798 1.00 84.81 86 TRP A N 1
ATOM 632 C CA . TRP A 1 86 ? -16.917 1.893 0.782 1.00 84.81 86 TRP A CA 1
ATOM 633 C C . TRP A 1 86 ? -17.997 1.508 -0.243 1.00 84.81 86 TRP A C 1
ATOM 635 O O . TRP A 1 86 ? -17.704 0.807 -1.211 1.00 84.81 86 TRP A O 1
ATOM 645 N N . PRO A 1 87 ? -19.242 2.014 -0.119 1.00 81.00 87 PRO A N 1
ATOM 646 C CA . PRO A 1 87 ? -20.326 1.698 -1.059 1.00 81.00 87 PRO A CA 1
ATOM 647 C C . PRO A 1 87 ? -20.036 2.045 -2.530 1.00 81.00 87 PRO A C 1
ATOM 649 O O . PRO A 1 87 ? -20.703 1.549 -3.433 1.00 81.00 87 PRO A O 1
ATOM 652 N N . ASN A 1 88 ? -19.056 2.915 -2.783 1.00 79.38 88 ASN A N 1
ATOM 653 C CA . ASN A 1 88 ? -18.578 3.275 -4.118 1.00 79.38 88 ASN A CA 1
ATOM 654 C C . ASN A 1 88 ? -17.532 2.291 -4.688 1.00 79.38 88 ASN A C 1
ATOM 656 O O . ASN A 1 88 ? -17.064 2.506 -5.803 1.00 79.38 88 ASN A O 1
ATOM 660 N N . GLY A 1 89 ? -17.153 1.249 -3.942 1.00 80.38 89 GLY A N 1
ATOM 661 C CA . GLY A 1 89 ? -16.159 0.251 -4.335 1.00 80.38 89 GLY A CA 1
ATOM 662 C C . GLY A 1 89 ? -14.707 0.619 -4.017 1.00 80.38 89 GLY A C 1
ATOM 663 O O . GLY A 1 89 ? -13.812 -0.127 -4.400 1.00 80.38 89 GLY A O 1
ATOM 664 N N . HIS A 1 90 ? -14.446 1.740 -3.335 1.00 81.88 90 HIS A N 1
ATOM 665 C CA . HIS A 1 90 ? -13.080 2.124 -2.972 1.00 81.88 90 HIS A CA 1
ATOM 666 C C . HIS A 1 90 ? -12.554 1.290 -1.791 1.00 81.88 90 HIS A C 1
ATOM 668 O O . HIS A 1 90 ? -13.249 1.199 -0.770 1.00 81.88 90 HIS A O 1
ATOM 674 N N . PRO A 1 91 ? -11.336 0.718 -1.891 1.00 85.88 91 PRO A N 1
ATOM 675 C CA . PRO A 1 91 ? -10.708 0.022 -0.778 1.00 85.88 91 PRO A CA 1
ATOM 676 C C . PRO A 1 91 ? -10.201 1.031 0.254 1.00 85.88 91 PRO A C 1
ATOM 678 O O . PRO A 1 91 ? -9.506 1.995 -0.076 1.00 85.88 91 PRO A O 1
ATOM 681 N N . VAL A 1 92 ? -10.529 0.788 1.519 1.00 91.62 92 VAL A N 1
ATOM 682 C CA . VAL A 1 92 ? -10.068 1.585 2.654 1.00 91.62 92 VAL A CA 1
ATOM 683 C C . VAL A 1 92 ? -9.569 0.680 3.776 1.00 91.62 92 VAL A C 1
ATOM 685 O O . VAL A 1 92 ? -10.012 -0.457 3.926 1.00 91.62 92 VAL A O 1
ATOM 688 N N . VAL A 1 93 ? -8.658 1.193 4.598 1.00 92.69 93 VAL A N 1
ATOM 689 C CA . VAL A 1 93 ? -8.269 0.534 5.852 1.00 92.69 93 VAL A CA 1
ATOM 690 C C . VAL A 1 93 ? -9.009 1.209 6.995 1.00 92.69 93 VAL A C 1
ATOM 692 O O . VAL A 1 93 ? -8.844 2.411 7.223 1.00 92.69 93 VAL A O 1
ATOM 695 N N . ARG A 1 94 ? -9.830 0.445 7.718 1.00 93.44 94 ARG A N 1
ATOM 696 C CA . ARG A 1 94 ? -10.564 0.937 8.884 1.00 93.44 94 ARG A CA 1
ATOM 697 C C . ARG A 1 94 ? -9.760 0.709 10.157 1.00 93.44 94 ARG A C 1
ATOM 699 O O . ARG A 1 94 ? -9.328 -0.403 10.433 1.00 93.44 94 ARG A O 1
ATOM 706 N N . ILE A 1 95 ? -9.621 1.764 10.957 1.00 93.81 95 ILE A N 1
ATOM 707 C CA . ILE A 1 95 ? -8.951 1.769 12.261 1.00 93.81 95 ILE A CA 1
ATOM 708 C C . I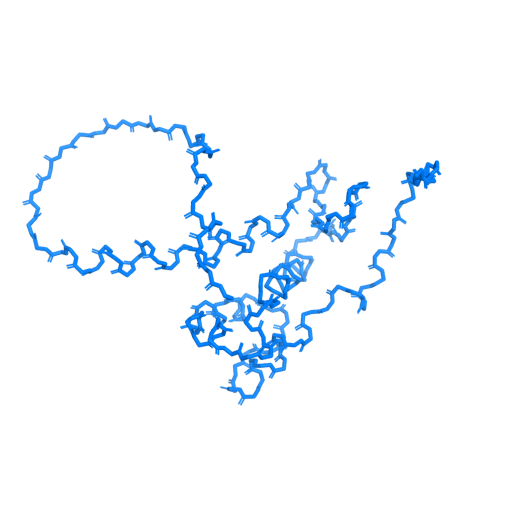LE A 1 95 ? -9.900 2.405 13.280 1.00 93.81 95 ILE A C 1
ATOM 710 O O . ILE A 1 95 ? -10.111 3.623 13.300 1.00 93.81 95 ILE A O 1
ATOM 714 N N . GLY A 1 96 ? -10.514 1.581 14.129 1.00 91.38 96 GLY A N 1
ATOM 715 C CA . GLY A 1 96 ? -11.553 2.034 15.054 1.00 91.38 96 GLY A CA 1
ATOM 716 C C . GLY A 1 96 ? -12.756 2.625 14.308 1.00 91.38 96 GLY A C 1
ATOM 717 O O . GLY A 1 96 ? -13.555 1.892 13.737 1.00 91.38 96 GLY A O 1
ATOM 718 N N . ARG A 1 97 ? -12.900 3.956 14.329 1.00 89.75 97 ARG A N 1
ATOM 719 C CA . ARG A 1 97 ? -13.989 4.694 13.650 1.00 89.75 97 ARG A CA 1
ATOM 720 C C . ARG A 1 97 ? -13.515 5.500 12.436 1.00 89.75 97 ARG A C 1
ATOM 722 O O . ARG A 1 97 ? -14.292 6.285 11.899 1.00 89.75 97 ARG A O 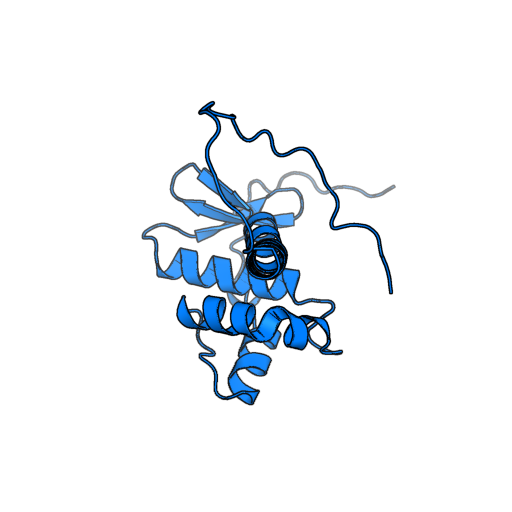1
ATOM 729 N N . THR A 1 98 ? -12.249 5.355 12.062 1.00 92.50 98 THR A N 1
ATOM 730 C CA . THR A 1 98 ? -11.613 6.127 10.996 1.00 92.50 98 THR A CA 1
ATOM 731 C C . THR A 1 98 ? -11.341 5.227 9.805 1.00 92.50 98 THR A C 1
ATOM 733 O O . THR A 1 98 ? -10.799 4.139 9.982 1.00 92.50 98 THR A O 1
ATOM 736 N N . ASP A 1 99 ? -11.647 5.721 8.610 1.00 93.69 99 ASP A N 1
ATOM 737 C CA . ASP A 1 99 ? -11.323 5.058 7.350 1.00 93.69 99 ASP A CA 1
ATOM 738 C C . ASP A 1 99 ? -10.198 5.812 6.653 1.00 93.69 99 ASP A C 1
ATOM 740 O O . ASP A 1 99 ? -10.241 7.038 6.535 1.00 93.69 99 ASP A O 1
ATOM 744 N N . LEU A 1 100 ? -9.195 5.073 6.194 1.00 92.69 100 LEU A N 1
ATOM 745 C CA . LEU A 1 100 ? -8.081 5.592 5.415 1.00 92.69 100 LEU A CA 1
ATOM 746 C C . LEU A 1 100 ? -8.227 5.143 3.963 1.00 92.69 100 LEU A C 1
ATOM 748 O O . LEU A 1 100 ? -8.162 3.945 3.686 1.00 92.69 100 LEU A O 1
ATOM 752 N N . ASP A 1 101 ? -8.382 6.096 3.043 1.00 92.50 101 ASP A N 1
ATOM 753 C CA . ASP A 1 101 ? -8.333 5.824 1.605 1.00 92.50 101 ASP A CA 1
ATOM 754 C C . ASP A 1 101 ? -6.888 5.513 1.197 1.00 92.50 101 ASP A C 1
ATOM 756 O O . ASP A 1 101 ? -6.036 6.397 1.071 1.00 92.50 101 ASP A O 1
ATOM 760 N N . VAL A 1 102 ? -6.593 4.226 1.022 1.00 92.88 102 VAL A N 1
ATOM 761 C CA . VAL A 1 102 ? -5.244 3.772 0.666 1.00 92.88 102 VAL A CA 1
ATOM 762 C C . VAL A 1 102 ? -4.852 4.166 -0.753 1.00 92.88 102 VAL A C 1
ATOM 764 O O . VAL A 1 102 ? -3.662 4.298 -1.024 1.00 92.88 102 VAL A O 1
ATOM 767 N N . THR A 1 103 ? -5.822 4.413 -1.636 1.00 91.38 103 THR A N 1
ATOM 768 C CA . THR A 1 103 ? -5.563 4.853 -3.012 1.00 91.38 103 THR A CA 1
ATOM 769 C C . THR A 1 103 ? -5.080 6.296 -3.011 1.00 91.38 103 THR A C 1
ATOM 771 O O . THR A 1 103 ? -4.065 6.609 -3.631 1.00 91.38 103 THR A O 1
ATOM 774 N N . GLU A 1 104 ? -5.751 7.167 -2.251 1.00 91.62 104 GLU A N 1
ATOM 775 C CA . GLU A 1 104 ? -5.329 8.561 -2.077 1.00 91.62 104 GLU A CA 1
ATOM 776 C C . GLU A 1 104 ? -3.937 8.648 -1.433 1.00 91.62 104 GLU A C 1
ATOM 778 O O . GLU A 1 104 ? -3.073 9.404 -1.886 1.00 91.62 104 GLU A O 1
ATOM 783 N N . ILE A 1 105 ? -3.685 7.849 -0.391 1.00 92.62 105 ILE A N 1
ATOM 784 C CA . ILE A 1 105 ? -2.390 7.858 0.298 1.00 92.62 105 ILE A CA 1
ATOM 785 C C . ILE A 1 105 ? -1.280 7.314 -0.612 1.00 92.62 105 ILE A C 1
ATOM 787 O O . ILE A 1 105 ? -0.190 7.891 -0.639 1.00 92.62 105 ILE A O 1
ATOM 791 N N . ALA A 1 106 ? -1.534 6.241 -1.366 1.00 92.00 106 ALA A N 1
ATOM 792 C CA . ALA A 1 106 ? -0.577 5.676 -2.314 1.00 92.00 106 ALA A CA 1
ATOM 793 C C . ALA A 1 106 ? -0.231 6.655 -3.443 1.00 92.00 106 ALA A C 1
ATOM 795 O O . ALA A 1 106 ? 0.950 6.844 -3.741 1.00 92.00 106 ALA A O 1
ATOM 796 N N . ASP A 1 107 ? -1.224 7.340 -4.014 1.00 90.31 107 ASP A N 1
ATOM 797 C CA . ASP A 1 107 ? -0.999 8.377 -5.025 1.00 90.31 107 ASP A CA 1
ATOM 798 C C . ASP A 1 107 ? -0.139 9.522 -4.469 1.00 90.31 107 ASP A C 1
ATOM 800 O O . ASP A 1 107 ? 0.880 9.900 -5.055 1.00 90.31 107 ASP A O 1
ATOM 804 N N . ALA A 1 108 ? -0.472 10.013 -3.271 1.00 90.25 108 ALA A N 1
ATOM 805 C CA . ALA A 1 108 ? 0.314 11.041 -2.597 1.00 90.25 108 ALA A CA 1
ATOM 806 C C . ALA A 1 108 ? 1.749 10.575 -2.294 1.00 90.25 108 ALA A C 1
ATOM 808 O O . ALA A 1 108 ? 2.699 11.364 -2.387 1.00 90.25 108 ALA A O 1
ATOM 809 N N . TYR A 1 109 ? 1.920 9.302 -1.933 1.00 88.94 109 TYR A N 1
ATOM 810 C CA . TYR A 1 109 ? 3.221 8.693 -1.690 1.00 88.94 109 TYR A CA 1
ATOM 811 C C . TYR A 1 109 ? 4.052 8.675 -2.973 1.00 88.94 109 TYR A C 1
ATOM 813 O O . TYR A 1 109 ? 5.151 9.235 -2.979 1.00 88.94 109 TYR A O 1
ATOM 821 N N . LEU A 1 110 ? 3.498 8.165 -4.074 1.00 89.00 110 LEU A N 1
ATOM 822 C CA . LEU A 1 110 ? 4.144 8.157 -5.386 1.00 89.00 110 LEU A CA 1
ATOM 823 C C . LEU A 1 110 ? 4.486 9.587 -5.839 1.00 89.00 110 LEU A C 1
ATOM 825 O O . LEU A 1 110 ? 5.620 9.866 -6.223 1.00 89.00 110 LEU A O 1
ATOM 829 N N . CYS A 1 111 ? 3.569 10.544 -5.732 1.00 84.06 111 CYS A N 1
ATOM 830 C CA . CYS A 1 111 ? 3.801 11.920 -6.184 1.00 84.06 111 CYS A CA 1
ATOM 831 C C . CYS A 1 111 ? 4.884 12.671 -5.379 1.00 84.06 111 CYS A C 1
ATOM 833 O O . CYS A 1 111 ? 5.554 13.567 -5.907 1.00 84.06 111 CYS A O 1
ATOM 835 N N . ARG A 1 112 ? 5.110 12.321 -4.102 1.00 73.31 112 ARG A N 1
ATOM 836 C CA . ARG A 1 112 ? 6.000 13.070 -3.191 1.00 73.31 112 ARG A CA 1
ATOM 837 C C . ARG A 1 112 ? 7.455 13.165 -3.666 1.00 73.31 112 ARG A C 1
ATOM 839 O O . ARG A 1 112 ? 8.116 14.167 -3.381 1.00 73.31 112 ARG A O 1
ATOM 846 N N . GLN A 1 113 ? 7.971 12.180 -4.396 1.00 57.22 113 GLN A N 1
ATOM 847 C CA . GLN A 1 113 ? 9.380 12.167 -4.806 1.00 57.22 113 GLN A CA 1
ATOM 848 C C . GLN A 1 113 ? 9.709 13.234 -5.869 1.00 57.22 113 GLN A C 1
ATOM 850 O O . GLN A 1 113 ? 10.803 13.807 -5.846 1.00 57.22 113 GLN A O 1
ATOM 855 N N . GLY A 1 114 ? 8.742 13.592 -6.727 1.00 51.22 114 GLY A N 1
ATOM 856 C CA . GLY A 1 114 ? 8.909 14.648 -7.736 1.00 51.22 114 GLY A CA 1
ATOM 857 C C . GLY A 1 114 ? 9.233 16.017 -7.122 1.00 51.22 114 GLY A C 1
ATOM 858 O O . GLY A 1 114 ? 10.046 16.775 -7.649 1.00 51.22 114 GLY A O 1
ATOM 859 N N . HIS A 1 115 ? 8.690 16.301 -5.934 1.00 48.72 115 HIS A N 1
ATOM 860 C CA . HIS A 1 115 ? 8.922 17.554 -5.210 1.00 48.72 115 HIS A CA 1
ATOM 861 C C . HIS A 1 115 ? 10.243 17.609 -4.428 1.00 48.72 115 HIS A C 1
ATOM 863 O O . HIS A 1 115 ? 10.639 18.691 -3.984 1.00 48.72 115 HIS A O 1
ATOM 869 N N . LEU A 1 116 ? 10.912 16.478 -4.190 1.00 45.72 116 LEU A N 1
ATOM 870 C CA . LEU A 1 116 ? 12.207 16.454 -3.501 1.00 45.72 116 LEU A CA 1
ATOM 871 C C . LEU A 1 116 ? 13.362 16.617 -4.498 1.00 45.72 116 LEU A C 1
ATOM 873 O O . LEU A 1 116 ? 14.240 17.440 -4.247 1.00 45.72 116 LEU A O 1
ATOM 877 N N . ARG A 1 117 ? 13.303 15.955 -5.665 1.00 49.75 117 ARG A N 1
ATOM 878 C CA . ARG A 1 117 ? 14.309 16.115 -6.735 1.00 49.75 117 ARG A CA 1
ATOM 879 C C . ARG A 1 117 ? 14.358 17.535 -7.309 1.00 49.75 117 ARG A C 1
ATOM 881 O O . ARG A 1 117 ? 15.443 18.091 -7.453 1.00 49.75 117 ARG A O 1
ATOM 888 N N . ALA A 1 118 ? 13.205 18.163 -7.547 1.00 49.47 118 ALA A N 1
ATOM 889 C CA . ALA A 1 118 ? 13.153 19.544 -8.039 1.00 49.47 118 ALA A CA 1
ATOM 890 C C . ALA A 1 118 ? 13.805 20.559 -7.074 1.00 49.47 118 ALA A C 1
ATOM 892 O O . ALA A 1 118 ? 14.328 21.581 -7.505 1.00 49.47 118 ALA A O 1
ATOM 893 N N . ARG A 1 119 ? 13.805 20.269 -5.766 1.00 44.12 119 ARG A N 1
ATOM 894 C CA . ARG A 1 119 ? 14.321 21.162 -4.715 1.00 44.12 119 ARG A CA 1
ATOM 895 C C . ARG A 1 119 ? 15.824 21.018 -4.494 1.00 44.12 119 ARG A C 1
ATOM 897 O O . ARG A 1 119 ? 16.488 21.987 -4.140 1.00 44.12 119 ARG A O 1
ATOM 904 N N . SER A 1 120 ? 16.368 19.822 -4.716 1.00 44.81 120 SER A N 1
ATOM 905 C CA . SER A 1 120 ? 17.813 19.575 -4.657 1.00 44.81 120 SER A CA 1
ATOM 906 C C . SER A 1 120 ? 18.568 20.166 -5.853 1.00 44.81 120 SER A C 1
ATOM 908 O O . SER A 1 120 ? 19.761 20.419 -5.745 1.00 44.81 120 SER A O 1
ATOM 910 N N . SER A 1 121 ? 17.881 20.450 -6.966 1.00 51.62 121 SER A N 1
ATOM 911 C CA . SER A 1 121 ? 18.456 21.145 -8.128 1.00 51.62 121 SER A CA 1
ATOM 912 C C . SER A 1 121 ? 18.512 22.672 -7.972 1.00 51.62 121 SER A C 1
ATOM 914 O O . SER A 1 121 ? 19.138 23.337 -8.791 1.00 51.62 121 SER A O 1
ATOM 916 N N . SER A 1 122 ? 17.887 23.240 -6.933 1.00 46.09 122 SER A N 1
ATOM 917 C CA . SER A 1 122 ? 17.787 24.692 -6.717 1.00 46.09 122 SER A CA 1
ATOM 918 C C . SER A 1 122 ? 18.578 25.214 -5.510 1.00 46.09 122 SER A C 1
ATOM 920 O O . SER A 1 122 ? 18.375 26.349 -5.091 1.00 46.09 122 SER A O 1
ATOM 922 N N . ALA A 1 123 ? 19.486 24.425 -4.928 1.00 45.94 123 ALA A N 1
ATOM 923 C CA . ALA A 1 123 ? 20.316 24.878 -3.811 1.00 45.94 123 ALA A CA 1
ATOM 924 C C . ALA A 1 123 ? 21.558 25.647 -4.303 1.00 45.94 123 ALA A C 1
ATOM 926 O O . ALA A 1 123 ? 22.686 25.162 -4.265 1.00 45.94 123 ALA A O 1
ATOM 927 N N . THR A 1 124 ? 21.350 26.882 -4.757 1.00 41.81 124 THR A N 1
ATOM 928 C CA . THR A 1 124 ? 22.335 27.964 -4.631 1.00 41.81 124 THR A CA 1
ATOM 929 C C . THR A 1 124 ? 21.577 29.253 -4.310 1.00 41.81 124 THR A C 1
ATOM 931 O O . THR A 1 124 ? 20.710 29.656 -5.078 1.00 41.81 124 THR A O 1
ATOM 934 N N . ALA A 1 125 ? 21.969 29.867 -3.187 1.00 35.16 125 ALA A N 1
ATOM 935 C CA . ALA A 1 125 ? 21.534 31.141 -2.593 1.00 35.16 125 ALA A CA 1
ATOM 936 C C . ALA A 1 125 ? 20.359 31.105 -1.581 1.00 35.16 125 ALA A C 1
ATOM 938 O O . ALA A 1 125 ? 19.181 31.084 -1.924 1.00 35.16 125 ALA A O 1
ATOM 939 N N . GLU A 1 126 ? 20.744 31.157 -0.302 1.00 35.59 126 GLU A N 1
ATOM 940 C CA . GLU A 1 126 ? 20.003 31.661 0.874 1.00 35.59 126 GLU A CA 1
ATOM 941 C C . GLU A 1 126 ? 20.022 33.220 0.933 1.00 35.59 126 GLU A C 1
ATOM 943 O O . GLU A 1 126 ? 20.745 33.802 0.117 1.00 35.59 126 GLU A O 1
ATOM 948 N N . PRO A 1 127 ? 19.383 33.934 1.907 1.00 54.69 127 PRO A N 1
ATOM 949 C CA . PRO A 1 127 ? 18.567 33.473 3.051 1.00 54.69 127 PRO A CA 1
ATOM 950 C C . PRO A 1 127 ? 17.252 34.262 3.340 1.00 54.69 127 PRO A C 1
ATOM 952 O O . PRO A 1 127 ? 16.977 35.321 2.786 1.00 54.69 127 PRO A O 1
ATOM 955 N N . ALA A 1 128 ? 16.524 33.733 4.335 1.00 36.31 128 ALA A N 1
ATOM 956 C CA . ALA A 1 128 ? 15.703 34.394 5.368 1.00 36.31 128 ALA A CA 1
ATOM 957 C C . ALA A 1 128 ? 14.494 35.277 4.980 1.00 36.31 128 ALA A C 1
ATOM 959 O O . ALA A 1 128 ? 14.622 36.429 4.580 1.00 36.31 128 ALA A O 1
ATOM 960 N N . GLY A 1 129 ? 13.294 34.776 5.302 1.00 33.09 129 GLY A N 1
ATOM 961 C CA . GLY A 1 129 ? 12.063 35.566 5.321 1.00 33.09 129 GLY A CA 1
ATOM 962 C C . GLY A 1 129 ? 10.841 34.778 5.795 1.00 33.09 129 GLY A C 1
ATOM 963 O O . GLY A 1 129 ? 10.184 34.111 5.012 1.00 33.09 129 GLY A O 1
ATOM 964 N N . GLU A 1 130 ? 10.574 34.886 7.093 1.00 31.95 130 GLU A N 1
ATOM 965 C CA . GLU A 1 130 ? 9.256 34.964 7.735 1.00 31.95 130 GLU A CA 1
ATOM 966 C C . GLU A 1 130 ? 8.196 33.835 7.637 1.00 31.95 130 GLU A C 1
ATOM 968 O O . GLU A 1 130 ? 7.691 33.406 6.605 1.00 31.95 130 GLU A O 1
ATOM 973 N N . ARG A 1 131 ? 7.814 33.435 8.852 1.00 44.88 131 ARG A N 1
ATOM 974 C CA . ARG A 1 131 ? 6.766 32.535 9.342 1.00 44.88 131 ARG A CA 1
ATOM 975 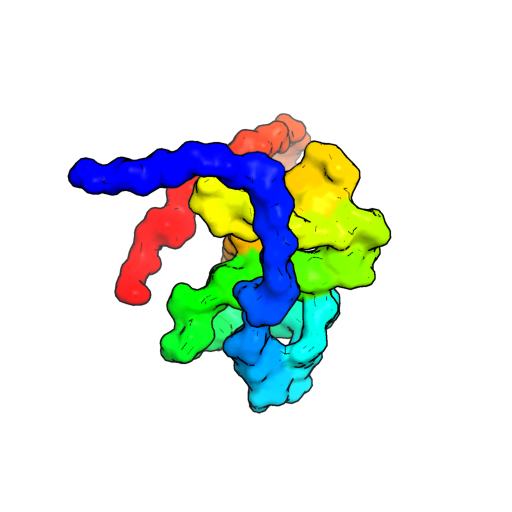C C . ARG A 1 131 ? 5.362 32.862 8.788 1.00 44.88 131 ARG A C 1
ATOM 977 O O . ARG A 1 131 ? 4.962 34.015 8.812 1.00 44.88 131 ARG A O 1
ATOM 984 N N . THR A 1 132 ? 4.546 31.853 8.458 1.00 39.12 132 THR A N 1
ATOM 985 C CA . THR A 1 132 ? 3.095 31.806 8.785 1.00 39.12 132 THR A CA 1
ATOM 986 C C . THR A 1 132 ? 2.503 30.422 8.500 1.00 39.12 132 THR A C 1
ATOM 988 O O . THR A 1 132 ? 2.736 29.819 7.456 1.00 39.12 132 THR A O 1
ATOM 991 N N . GLY A 1 133 ? 1.739 29.905 9.468 1.00 42.25 133 GLY A N 1
ATOM 992 C CA . GLY A 1 133 ? 1.037 28.629 9.373 1.00 42.25 133 GLY A CA 1
ATOM 993 C C . GLY A 1 133 ? -0.022 28.647 8.273 1.00 42.25 133 GLY A C 1
ATOM 994 O O . GLY A 1 133 ? -0.846 29.557 8.201 1.00 42.25 133 GLY A O 1
ATOM 995 N N . ARG A 1 134 ? -0.010 27.614 7.428 1.00 35.25 134 ARG A N 1
ATOM 996 C CA . ARG A 1 134 ? -1.026 27.374 6.405 1.00 35.25 134 ARG A CA 1
ATOM 997 C C . ARG A 1 134 ? -1.668 26.017 6.669 1.00 35.25 134 ARG A C 1
ATOM 999 O O . ARG A 1 134 ? -1.034 24.978 6.522 1.00 35.25 134 ARG A O 1
ATOM 1006 N N . VAL A 1 135 ? -2.940 26.062 7.053 1.00 34.34 135 VAL A N 1
ATOM 1007 C CA . VAL A 1 135 ? -3.866 24.929 6.994 1.00 34.34 135 VAL A CA 1
ATOM 1008 C C . VAL A 1 135 ? -3.859 24.413 5.556 1.00 34.34 135 VAL A C 1
ATOM 1010 O O . VAL A 1 135 ? -4.187 25.157 4.629 1.00 34.34 135 VAL A O 1
ATOM 1013 N N . VAL A 1 136 ? -3.437 23.164 5.359 1.00 37.00 136 VAL A N 1
ATOM 1014 C CA . VAL A 1 136 ? -3.414 22.527 4.040 1.00 37.00 136 VAL A CA 1
ATOM 1015 C C . VAL A 1 136 ? -4.854 22.178 3.667 1.00 37.00 136 VAL A C 1
ATOM 1017 O O . VAL A 1 136 ? -5.363 21.114 3.996 1.00 37.00 136 VAL A O 1
ATOM 1020 N N . ARG A 1 137 ? -5.534 23.107 2.990 1.00 35.03 137 ARG A N 1
ATOM 1021 C CA . ARG A 1 137 ? -6.631 22.751 2.087 1.00 35.03 137 ARG A CA 1
ATOM 1022 C C . ARG A 1 137 ? -5.998 22.086 0.869 1.00 35.03 137 ARG A C 1
ATOM 1024 O O . ARG A 1 137 ? -5.298 22.753 0.110 1.00 35.03 137 ARG A O 1
ATOM 1031 N N . ALA A 1 138 ? -6.235 20.789 0.701 1.00 36.88 138 ALA A N 1
ATOM 1032 C CA . ALA A 1 138 ? -5.932 20.070 -0.528 1.00 36.88 138 ALA A CA 1
ATOM 1033 C C . ALA A 1 138 ? -6.872 20.569 -1.636 1.00 36.88 138 ALA A C 1
ATOM 1035 O O . ALA A 1 138 ? -8.012 20.132 -1.772 1.00 36.88 138 ALA A O 1
ATOM 1036 N N . ALA A 1 139 ? -6.400 21.556 -2.388 1.00 38.81 139 ALA A N 1
ATOM 1037 C CA . ALA A 1 139 ? -6.989 21.987 -3.641 1.00 38.81 139 ALA A CA 1
ATOM 1038 C C . ALA A 1 139 ? -5.851 22.399 -4.577 1.00 38.81 139 ALA A C 1
ATOM 1040 O O . ALA A 1 139 ? -5.448 23.553 -4.583 1.00 38.81 139 ALA A O 1
ATOM 1041 N N . ASP A 1 140 ? -5.306 21.428 -5.310 1.00 30.17 140 ASP A N 1
ATOM 1042 C CA . ASP A 1 140 ? -4.994 21.563 -6.739 1.00 30.17 140 ASP A CA 1
ATOM 1043 C C . ASP A 1 140 ? -4.719 20.152 -7.285 1.00 30.17 140 ASP A C 1
ATOM 1045 O O . ASP A 1 140 ? -3.676 19.546 -7.044 1.00 30.17 140 ASP A O 1
ATOM 1049 N N . ARG A 1 141 ? -5.729 19.588 -7.954 1.00 45.41 141 ARG A N 1
ATOM 1050 C CA . ARG A 1 141 ? -5.653 18.314 -8.673 1.00 45.41 141 ARG A CA 1
ATOM 1051 C C . ARG A 1 141 ? -4.887 18.575 -9.962 1.00 45.41 141 ARG A C 1
ATOM 1053 O O . ARG A 1 141 ? -5.455 19.124 -10.902 1.00 45.41 141 ARG A O 1
ATOM 1060 N N . ARG A 1 142 ? -3.602 18.233 -10.010 1.00 38.19 142 ARG A N 1
ATOM 1061 C CA . ARG A 1 142 ? -2.804 18.430 -11.228 1.00 38.19 142 ARG A CA 1
ATOM 1062 C C . ARG A 1 142 ? -1.728 17.368 -11.428 1.00 38.19 142 ARG A C 1
ATOM 1064 O O . ARG A 1 142 ? -0.591 17.684 -11.744 1.00 38.19 142 ARG A O 1
ATOM 1071 N N . TRP A 1 143 ? -2.110 16.112 -11.227 1.00 42.06 143 TRP A N 1
ATOM 1072 C CA . TRP A 1 143 ? -1.385 14.954 -11.767 1.00 42.06 143 TRP A CA 1
ATOM 1073 C C . TRP A 1 143 ? -2.238 14.167 -12.780 1.00 42.06 143 TRP A C 1
ATOM 1075 O O . TRP A 1 143 ? -1.705 13.422 -13.593 1.00 42.06 143 TRP A O 1
ATOM 1085 N N . CYS A 1 144 ? -3.548 14.436 -12.850 1.00 44.62 144 CYS A N 1
ATOM 1086 C CA . CYS A 1 144 ? -4.408 14.029 -13.959 1.00 44.62 144 CYS A CA 1
ATOM 1087 C C . CYS A 1 144 ? -4.336 15.080 -15.080 1.00 44.62 144 CYS A C 1
ATOM 1089 O O . CYS A 1 144 ? -5.083 16.051 -15.032 1.00 44.62 144 CYS A O 1
ATOM 1091 N N . MET A 1 145 ? -3.418 14.929 -16.035 1.00 33.06 145 MET A N 1
ATOM 1092 C CA . MET A 1 145 ? -3.563 15.286 -17.463 1.00 33.06 145 MET A CA 1
ATOM 1093 C C . MET A 1 145 ? -2.179 15.408 -18.107 1.00 33.06 145 MET A C 1
ATOM 1095 O O . MET A 1 145 ? -1.593 16.482 -18.092 1.00 33.06 145 MET A O 1
ATOM 1099 N N . THR A 1 146 ? -1.709 14.283 -18.647 1.00 36.53 146 THR A N 1
ATOM 1100 C CA . THR A 1 146 ? -0.829 14.047 -19.815 1.00 36.53 146 THR A CA 1
ATOM 1101 C C . THR A 1 146 ? -0.197 12.682 -19.533 1.00 36.53 146 THR A C 1
ATOM 1103 O O . THR A 1 146 ? 0.532 12.574 -18.558 1.00 36.53 146 THR A O 1
ATOM 1106 N N . GLY A 1 147 ? -0.443 11.585 -20.234 1.00 34.31 147 GLY A N 1
ATOM 1107 C CA . GLY A 1 147 ? -1.021 11.331 -21.543 1.00 34.31 147 GLY A CA 1
ATOM 1108 C C . GLY A 1 147 ? -0.306 10.077 -22.058 1.00 34.31 147 GLY A C 1
ATOM 1109 O O . GLY A 1 147 ? 0.920 10.043 -21.958 1.00 34.31 147 GLY A O 1
ATOM 1110 N N . TRP A 1 148 ? -1.089 9.163 -22.643 1.00 36.44 148 TRP A N 1
ATOM 1111 C CA . TRP A 1 148 ? -0.753 7.820 -23.151 1.00 36.44 148 TRP A CA 1
ATOM 1112 C C . TRP A 1 148 ? -0.786 6.713 -22.101 1.00 36.44 148 TRP A C 1
ATOM 1114 O O . TRP A 1 148 ? 0.038 6.746 -21.167 1.00 36.44 148 TRP A O 1
#

Radius of gyration: 18.59 Å; Cα contacts (8 Å, |Δi|>4): 138; chains: 1; bounding box: 53×48×39 Å

Sequence (148 aa):
MAVYGSGIDGEIDAASALLEPDELLRWLAARGEPSAATVDALVAVQRRREEALADEELGHMLGGEMALLLGQVLIASIDGAHWHVWPNGHPVVRIGRTDLDVTEIADAYLCRQGHLRARSSSATAEPAGERTGRVVRAADRRWCMTGW